Protein AF-A0A1V3P773-F1 (afdb_monomer_lite)

pLDDT: mean 85.64, std 11.8, range [47.06, 96.44]

Radius of gyration: 21.05 Å; chains: 1; bounding box: 45×28×66 Å

Secondary structure (DSSP, 8-state):
--HHHHHHHHHHHHHHHHHHHHHHHHHS--------HHHHHHHHHH--SSTT-SHHHHHHHHHHHHHHHHHHHHHHS---

Foldseek 3Di:
DDPVVVVVVVVVVVVVVVVVVVVCCVVDPDDPDDDDPVVVVVLVVQADDDPLRDSVSSVVVVVVVVVVVVVVCVVVVPDD

Sequence (80 aa):
MSASDRVDWQAWRKARKLEQQRHRRGRHPRIDYYPSEDVLALIRERTHGRVGGDQSSVIDELVRMAFRNKIGRFRNGGQG

Structure (mmCIF, N/CA/C/O backbone):
data_AF-A0A1V3P773-F1
#
_entry.id   AF-A0A1V3P773-F1
#
loop_
_atom_site.group_PDB
_atom_site.id
_atom_site.type_symbol
_atom_site.label_atom_id
_atom_site.label_alt_id
_atom_site.label_comp_id
_atom_site.label_asym_id
_atom_site.label_entity_id
_atom_site.label_seq_id
_atom_site.pdbx_PDB_ins_code
_atom_site.Cartn_x
_atom_site.Cartn_y
_atom_site.Cartn_z
_atom_site.occupancy
_atom_site.B_iso_or_equiv
_atom_site.auth_seq_id
_atom_site.auth_comp_id
_atom_site.auth_asym_id
_atom_site.auth_atom_id
_atom_site.pdbx_PDB_model_num
ATOM 1 N N . MET A 1 1 ? 28.613 1.590 -26.600 1.00 63.16 1 MET A N 1
ATOM 2 C CA . MET A 1 1 ? 27.477 0.687 -26.335 1.00 63.16 1 MET A CA 1
ATOM 3 C C . MET A 1 1 ? 26.621 0.670 -27.587 1.00 63.16 1 MET A C 1
ATOM 5 O O . MET A 1 1 ? 26.132 1.723 -27.987 1.00 63.16 1 MET A O 1
ATOM 9 N N . SER A 1 2 ? 26.575 -0.469 -28.269 1.00 86.56 2 SER A N 1
ATOM 10 C CA . SER A 1 2 ? 25.896 -0.635 -29.554 1.00 86.56 2 SER A CA 1
ATOM 11 C C . SER A 1 2 ? 24.369 -0.629 -29.384 1.00 86.56 2 SER A C 1
ATOM 13 O O . SER A 1 2 ? 23.845 -0.789 -28.277 1.00 86.56 2 SER A O 1
ATOM 15 N N . ALA A 1 3 ? 23.633 -0.451 -30.484 1.00 79.12 3 ALA A N 1
ATOM 16 C CA . ALA A 1 3 ? 22.179 -0.612 -30.476 1.00 79.12 3 ALA A CA 1
ATOM 17 C C . ALA A 1 3 ? 21.758 -2.028 -30.031 1.00 79.12 3 ALA A C 1
ATOM 19 O O . ALA A 1 3 ? 20.753 -2.157 -29.334 1.00 79.12 3 ALA A O 1
ATOM 20 N N . SER A 1 4 ? 22.557 -3.057 -30.350 1.00 83.06 4 SER A N 1
ATOM 21 C CA . SER A 1 4 ? 22.337 -4.440 -29.902 1.00 83.06 4 SER A CA 1
ATOM 22 C C . SER A 1 4 ? 22.487 -4.566 -28.385 1.00 83.06 4 SER A C 1
ATOM 24 O O . SER A 1 4 ? 21.575 -5.048 -27.721 1.00 83.06 4 SER A O 1
ATOM 26 N N . ASP A 1 5 ? 23.552 -3.995 -27.810 1.00 86.06 5 ASP A N 1
ATOM 27 C CA . ASP A 1 5 ? 23.815 -4.053 -26.363 1.00 86.06 5 ASP A CA 1
ATOM 28 C C . ASP A 1 5 ? 22.659 -3.437 -25.556 1.00 86.06 5 ASP A C 1
ATOM 30 O O . ASP A 1 5 ? 22.326 -3.874 -24.452 1.00 86.06 5 ASP A O 1
ATOM 34 N N . ARG A 1 6 ? 22.027 -2.390 -26.103 1.00 87.06 6 ARG A N 1
ATOM 35 C CA . ARG A 1 6 ? 20.872 -1.732 -25.482 1.00 87.06 6 ARG A CA 1
ATOM 36 C C . ARG A 1 6 ? 19.622 -2.607 -25.525 1.00 87.06 6 ARG A C 1
ATOM 38 O O . ARG A 1 6 ? 18.861 -2.597 -24.555 1.00 87.06 6 ARG A O 1
ATOM 45 N N . VAL A 1 7 ? 19.404 -3.336 -26.616 1.00 90.88 7 VAL A N 1
ATOM 46 C CA . VAL A 1 7 ? 18.288 -4.282 -26.755 1.00 90.88 7 VAL A CA 1
ATOM 47 C C . VAL A 1 7 ? 18.469 -5.451 -25.789 1.00 90.88 7 VAL A C 1
ATOM 49 O O . VAL A 1 7 ? 17.547 -5.752 -25.026 1.00 90.88 7 VAL A O 1
ATOM 52 N N . ASP A 1 8 ? 19.671 -6.018 -25.725 1.00 92.25 8 ASP A N 1
ATOM 53 C CA . ASP A 1 8 ? 19.998 -7.136 -24.835 1.00 92.25 8 ASP A CA 1
ATOM 54 C C . ASP A 1 8 ? 19.855 -6.743 -23.361 1.00 92.25 8 ASP A C 1
ATOM 56 O O . ASP A 1 8 ? 19.215 -7.441 -22.567 1.00 92.25 8 ASP A O 1
ATOM 60 N N . TRP A 1 9 ? 20.340 -5.554 -22.992 1.00 91.69 9 TRP A N 1
ATOM 61 C CA . TRP A 1 9 ? 20.159 -5.018 -21.644 1.00 91.69 9 TRP A CA 1
ATOM 62 C C . TRP A 1 9 ? 18.681 -4.804 -21.284 1.00 91.69 9 TRP A C 1
ATOM 64 O O . TRP A 1 9 ? 18.255 -5.102 -20.162 1.00 91.69 9 TRP A O 1
ATOM 74 N N . GLN A 1 10 ? 17.864 -4.310 -22.220 1.00 92.75 10 GLN A N 1
ATOM 75 C CA . GLN A 1 10 ? 16.425 -4.153 -21.994 1.00 92.75 10 GLN A CA 1
ATOM 76 C C . GLN A 1 10 ? 15.718 -5.502 -21.829 1.00 92.75 10 GLN A C 1
ATOM 78 O O . GLN A 1 10 ? 14.842 -5.620 -20.963 1.00 92.75 10 GLN A O 1
ATOM 83 N N . ALA A 1 11 ? 16.088 -6.506 -22.627 1.00 94.50 11 ALA A N 1
ATOM 84 C CA . ALA A 1 11 ? 15.544 -7.856 -22.540 1.00 94.50 11 ALA A CA 1
ATOM 85 C C . ALA A 1 11 ? 15.867 -8.492 -21.180 1.00 94.50 11 ALA A C 1
ATOM 87 O O . ALA A 1 11 ? 14.950 -8.915 -20.467 1.00 94.50 11 ALA A O 1
ATOM 88 N N . TRP A 1 12 ? 17.135 -8.440 -20.757 1.00 94.31 12 TRP A N 1
ATOM 89 C CA . TRP A 1 12 ? 17.568 -8.907 -19.439 1.00 94.31 12 TRP A CA 1
ATOM 90 C C .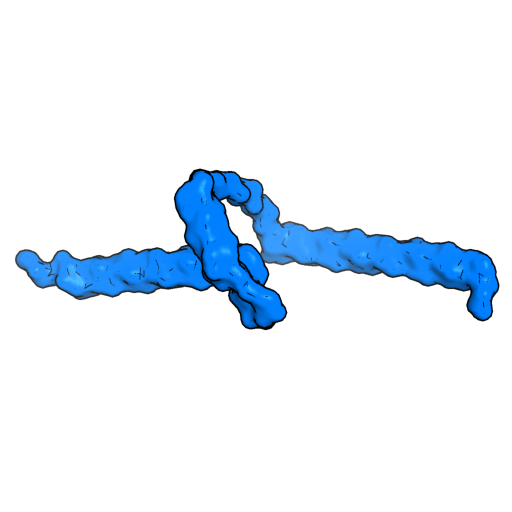 TRP A 1 12 ? 16.818 -8.198 -18.305 1.00 94.31 12 TRP A C 1
ATOM 92 O O . TRP A 1 12 ? 16.270 -8.839 -17.403 1.00 94.31 12 TRP A O 1
ATOM 102 N N . ARG A 1 13 ? 16.705 -6.865 -18.373 1.00 95.44 13 ARG A N 1
ATOM 103 C CA . ARG A 1 13 ? 16.006 -6.073 -17.353 1.00 95.44 13 ARG A CA 1
ATOM 104 C C . ARG A 1 13 ? 14.532 -6.468 -17.228 1.00 95.44 13 ARG A C 1
ATOM 106 O O . ARG A 1 13 ? 14.016 -6.546 -16.109 1.00 95.44 13 ARG A O 1
ATOM 113 N N . LYS A 1 14 ? 13.843 -6.700 -18.351 1.00 94.56 14 LYS A N 1
ATOM 114 C CA . LYS A 1 14 ? 12.442 -7.155 -18.366 1.00 94.56 14 LYS A CA 1
ATOM 115 C C . LYS A 1 14 ? 12.308 -8.559 -17.770 1.00 94.56 14 LYS A C 1
ATOM 117 O O . LYS A 1 14 ? 11.464 -8.745 -16.894 1.00 94.56 14 LYS A O 1
ATOM 122 N N . ALA A 1 15 ? 13.154 -9.504 -18.184 1.00 94.12 15 ALA A N 1
ATOM 123 C CA . ALA A 1 15 ? 13.145 -10.878 -17.679 1.00 94.12 15 ALA A CA 1
ATOM 124 C C . ALA A 1 15 ? 13.357 -10.924 -16.158 1.00 94.12 15 ALA A C 1
ATOM 126 O O . ALA A 1 15 ? 12.551 -11.500 -15.427 1.00 94.12 15 ALA A O 1
ATOM 127 N N . ARG A 1 16 ? 14.359 -10.191 -15.665 1.00 95.00 16 ARG A N 1
ATOM 128 C CA . ARG A 1 16 ? 14.670 -10.086 -14.235 1.00 95.00 16 ARG A CA 1
ATOM 129 C C . ARG A 1 16 ? 13.520 -9.481 -13.424 1.00 95.00 16 ARG A C 1
ATOM 131 O O . ARG A 1 16 ? 13.225 -9.935 -12.321 1.00 95.00 16 ARG A O 1
ATOM 138 N N . LYS A 1 17 ? 12.822 -8.473 -13.963 1.00 92.19 17 LYS A N 1
ATOM 139 C CA . LYS A 1 17 ? 11.627 -7.895 -13.319 1.00 92.19 17 LYS A CA 1
ATOM 140 C C . LYS A 1 17 ? 10.485 -8.912 -13.223 1.00 92.19 17 LYS A C 1
ATOM 142 O O . LYS A 1 17 ? 9.807 -8.958 -12.199 1.00 92.19 17 LYS A O 1
ATOM 147 N N . LEU A 1 18 ? 10.259 -9.710 -14.267 1.00 92.19 18 LEU A N 1
ATOM 148 C CA . LEU A 1 18 ? 9.221 -10.746 -14.274 1.00 92.19 18 LEU A CA 1
ATOM 149 C C . LEU A 1 18 ? 9.517 -11.852 -13.259 1.00 92.19 18 LEU A C 1
ATOM 151 O O . LEU A 1 18 ? 8.621 -12.254 -12.522 1.00 92.19 18 LEU A O 1
ATOM 155 N N . GLU A 1 19 ? 10.766 -12.300 -13.177 1.00 92.69 19 GLU A N 1
ATOM 156 C CA . GLU A 1 19 ? 11.205 -13.283 -12.185 1.00 92.69 19 GLU A CA 1
ATOM 157 C C . GLU A 1 19 ? 10.999 -12.774 -10.752 1.00 92.69 19 GLU A C 1
ATOM 159 O O . GLU A 1 19 ? 10.373 -13.449 -9.935 1.00 92.69 19 GLU A O 1
ATOM 164 N N . GLN A 1 20 ? 11.403 -11.532 -10.467 1.00 87.38 20 GLN A N 1
ATOM 165 C CA . GLN A 1 20 ? 11.148 -10.899 -9.170 1.00 87.38 20 GLN A CA 1
ATOM 166 C C . GLN A 1 20 ? 9.652 -10.819 -8.850 1.00 87.38 20 GLN A C 1
ATOM 168 O O . GLN A 1 20 ? 9.247 -11.051 -7.711 1.00 87.38 20 GLN A O 1
ATOM 173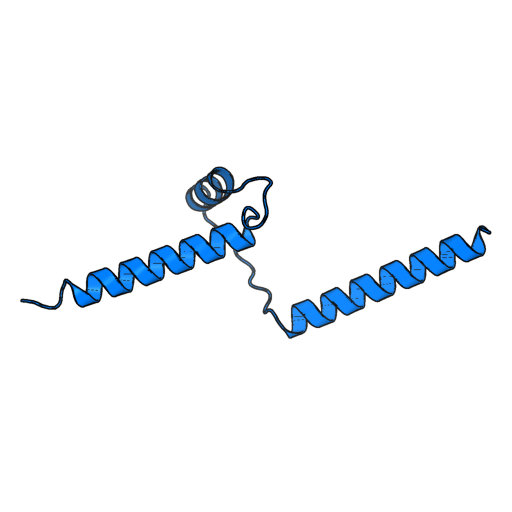 N N . GLN A 1 21 ? 8.811 -10.517 -9.842 1.00 84.38 21 GLN A N 1
ATOM 174 C CA . GLN A 1 21 ? 7.362 -10.524 -9.656 1.00 84.38 21 GLN A CA 1
ATOM 175 C C . GLN A 1 21 ? 6.820 -11.926 -9.369 1.00 84.38 21 GLN A C 1
ATOM 177 O O . GLN A 1 21 ? 5.965 -12.048 -8.493 1.00 84.38 21 GLN A O 1
ATOM 182 N N . ARG A 1 22 ? 7.304 -12.970 -10.058 1.00 87.06 22 ARG A N 1
ATOM 183 C CA . ARG A 1 22 ? 6.921 -14.367 -9.785 1.00 87.06 22 ARG A CA 1
ATOM 184 C C . ARG A 1 22 ? 7.285 -14.758 -8.360 1.00 87.06 22 ARG A C 1
ATOM 186 O O . ARG A 1 22 ? 6.411 -15.202 -7.625 1.00 87.06 22 ARG A O 1
ATOM 193 N N . HIS A 1 23 ? 8.525 -14.499 -7.948 1.00 87.62 23 HIS A N 1
ATOM 194 C CA . HIS A 1 23 ? 8.987 -14.770 -6.586 1.00 87.62 23 HIS A CA 1
ATOM 195 C C . HIS A 1 23 ? 8.140 -14.040 -5.540 1.00 87.62 23 HIS A C 1
ATOM 197 O O . HIS A 1 23 ? 7.660 -14.639 -4.579 1.00 87.62 23 HIS A O 1
ATOM 203 N N . ARG A 1 24 ? 7.874 -12.745 -5.760 1.00 81.94 24 ARG A N 1
ATOM 204 C CA . ARG A 1 24 ? 7.056 -11.943 -4.844 1.00 81.94 24 ARG A CA 1
ATOM 205 C C . ARG A 1 24 ? 5.620 -12.462 -4.751 1.00 81.94 24 ARG A C 1
ATOM 207 O O . ARG A 1 24 ? 5.084 -12.493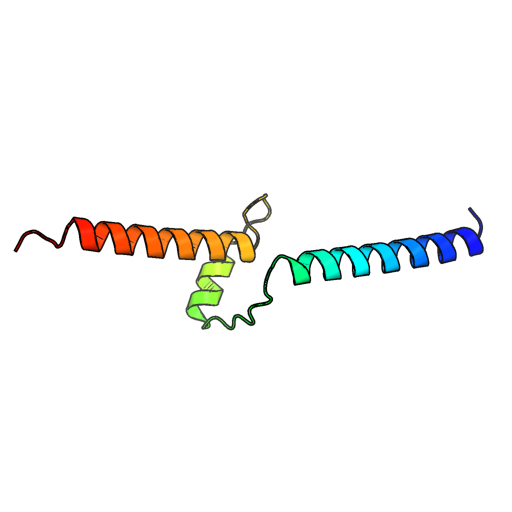 -3.653 1.00 81.94 24 ARG A O 1
ATOM 214 N N . ARG A 1 25 ? 5.015 -12.882 -5.869 1.00 81.69 25 ARG A N 1
ATOM 215 C CA . ARG A 1 25 ? 3.657 -13.463 -5.906 1.00 81.69 25 ARG A CA 1
ATOM 216 C C . ARG A 1 25 ? 3.592 -14.865 -5.295 1.00 81.69 25 ARG A C 1
ATOM 218 O O . ARG A 1 25 ? 2.567 -15.207 -4.726 1.00 81.69 25 ARG A O 1
ATOM 225 N N . GLY A 1 26 ? 4.665 -15.651 -5.391 1.00 85.31 26 GLY A N 1
ATOM 226 C CA . GLY A 1 26 ? 4.763 -16.948 -4.719 1.00 85.31 26 GLY A CA 1
ATOM 227 C C . GLY A 1 26 ? 4.876 -16.819 -3.197 1.00 85.31 26 GLY A C 1
ATOM 228 O O . GLY A 1 26 ? 4.379 -17.672 -2.474 1.00 85.31 26 GLY A O 1
ATOM 229 N N . ARG A 1 27 ? 5.500 -15.739 -2.704 1.00 85.19 27 ARG A N 1
ATOM 230 C CA . ARG A 1 27 ? 5.697 -15.499 -1.264 1.00 85.19 27 ARG A CA 1
ATOM 231 C C . ARG A 1 27 ? 4.586 -14.674 -0.605 1.00 85.19 27 ARG A C 1
ATOM 233 O O . ARG A 1 27 ? 4.305 -14.875 0.571 1.00 85.19 27 ARG A O 1
ATOM 240 N N . HIS A 1 28 ? 3.979 -13.738 -1.330 1.00 77.00 28 HIS A N 1
ATOM 241 C CA . HIS A 1 28 ? 2.953 -12.836 -0.810 1.00 77.00 28 HIS A CA 1
ATOM 242 C C . HIS A 1 28 ? 1.660 -13.004 -1.617 1.00 77.00 28 HIS A C 1
ATOM 244 O O . HIS A 1 28 ? 1.633 -12.597 -2.786 1.00 77.00 28 HIS A O 1
ATOM 250 N N . PRO A 1 29 ? 0.596 -13.580 -1.019 1.00 76.50 29 PRO A N 1
ATOM 251 C CA . PRO A 1 29 ? -0.709 -13.681 -1.658 1.00 76.50 29 PRO A CA 1
ATOM 252 C C . PRO A 1 29 ? -1.177 -12.316 -2.157 1.00 76.50 29 PRO A C 1
ATOM 254 O O . PRO A 1 29 ? -1.064 -11.306 -1.457 1.00 76.50 29 PRO A O 1
ATOM 257 N N . ARG A 1 30 ? -1.700 -12.276 -3.383 1.00 75.50 30 ARG A N 1
ATOM 258 C CA . ARG A 1 30 ? -2.347 -11.073 -3.897 1.00 75.50 30 ARG A CA 1
ATOM 259 C C . ARG A 1 30 ? -3.746 -11.011 -3.298 1.00 75.50 30 ARG A C 1
ATOM 261 O O . ARG A 1 30 ? -4.554 -11.895 -3.549 1.00 75.50 30 ARG A O 1
ATOM 268 N N . ILE A 1 31 ? -4.000 -9.971 -2.517 1.00 76.00 31 ILE A N 1
ATOM 269 C CA . ILE A 1 31 ? -5.321 -9.671 -1.977 1.00 76.00 31 ILE A CA 1
ATOM 270 C C . ILE A 1 31 ? -5.839 -8.482 -2.773 1.00 76.00 31 ILE A C 1
ATOM 272 O O . ILE A 1 31 ? -5.206 -7.424 -2.781 1.00 76.00 31 ILE A O 1
ATOM 276 N N . ASP A 1 32 ? -6.956 -8.665 -3.469 1.00 80.25 32 ASP A N 1
ATOM 277 C CA . ASP A 1 32 ? -7.656 -7.542 -4.074 1.00 80.25 32 ASP A CA 1
ATOM 278 C C . ASP A 1 32 ? -8.436 -6.838 -2.955 1.00 80.25 32 ASP A C 1
ATOM 280 O O . ASP A 1 32 ? -9.391 -7.371 -2.391 1.00 80.25 32 ASP A O 1
ATOM 284 N N . TYR A 1 33 ? -7.935 -5.669 -2.561 1.00 83.88 33 TYR A N 1
ATOM 285 C CA . TYR A 1 33 ? -8.471 -4.869 -1.468 1.00 83.88 33 TYR A CA 1
ATOM 286 C C . TYR A 1 33 ? -9.111 -3.604 -2.033 1.00 83.88 33 TYR A C 1
ATOM 288 O O . TYR A 1 33 ? -8.429 -2.765 -2.624 1.00 83.88 33 TYR A O 1
ATOM 296 N N . TYR A 1 34 ? -10.421 -3.481 -1.837 1.00 87.88 34 TYR A N 1
ATOM 297 C CA . TYR A 1 34 ? -11.224 -2.349 -2.286 1.00 87.88 34 TYR A CA 1
ATOM 298 C C . TYR A 1 34 ? -11.749 -1.602 -1.053 1.00 87.88 34 TYR A C 1
ATOM 300 O O . TYR A 1 34 ? -12.784 -1.990 -0.508 1.00 87.88 34 TYR A O 1
ATOM 308 N N . PRO A 1 35 ? -11.014 -0.595 -0.541 1.00 90.38 35 PRO A N 1
ATOM 309 C CA . PRO A 1 35 ? -11.459 0.167 0.621 1.00 90.38 35 PRO A CA 1
ATOM 310 C C . PRO A 1 35 ? -12.697 1.007 0.281 1.00 90.38 35 PRO A C 1
ATOM 312 O O . PRO A 1 35 ? -12.859 1.445 -0.859 1.00 90.38 35 PRO A O 1
ATOM 315 N N . SER A 1 36 ? -13.539 1.279 1.282 1.00 95.69 36 SER A N 1
ATOM 316 C CA . SER A 1 36 ? -14.542 2.345 1.174 1.00 95.69 36 SER A CA 1
ATOM 317 C C . SER A 1 36 ? -13.862 3.709 1.015 1.00 95.69 36 SER A C 1
ATOM 319 O O . SER A 1 36 ? -12.670 3.858 1.305 1.00 95.69 36 SER A O 1
ATOM 321 N N . GLU A 1 37 ? -14.616 4.718 0.579 1.00 96.31 37 GLU A N 1
ATOM 322 C CA . GLU A 1 37 ? -14.084 6.070 0.364 1.00 96.31 37 GLU A CA 1
ATOM 323 C C . GLU A 1 37 ? -13.448 6.656 1.633 1.00 96.31 37 GLU A C 1
ATOM 325 O O . GLU A 1 37 ? -12.327 7.163 1.574 1.00 96.31 37 GLU A O 1
ATOM 330 N N . ASP A 1 38 ? -14.089 6.480 2.791 1.00 96.25 38 ASP A N 1
ATOM 331 C CA . ASP A 1 38 ? -13.574 6.962 4.080 1.00 96.25 38 ASP A CA 1
ATOM 332 C C . ASP A 1 38 ? -12.247 6.296 4.465 1.00 96.25 38 ASP A C 1
ATOM 334 O O . ASP A 1 38 ? -11.298 6.949 4.907 1.00 96.25 38 ASP A O 1
ATOM 338 N N . VAL A 1 39 ? -12.142 4.980 4.260 1.00 94.75 39 VAL A N 1
ATOM 339 C CA . VAL A 1 39 ? -10.911 4.233 4.551 1.00 94.75 39 VAL A CA 1
ATOM 340 C C . VAL A 1 39 ? -9.802 4.644 3.586 1.00 94.75 39 VAL A C 1
ATOM 342 O O . VAL A 1 39 ? -8.644 4.775 3.986 1.00 94.75 39 VAL A O 1
ATOM 345 N N . LEU A 1 40 ? -10.141 4.892 2.321 1.00 95.31 40 LEU A N 1
ATOM 346 C CA . LEU A 1 40 ? -9.191 5.382 1.333 1.00 95.31 40 LEU A CA 1
ATOM 347 C C . LEU A 1 40 ? -8.673 6.781 1.688 1.00 95.31 40 LEU A C 1
ATOM 349 O O . LEU A 1 40 ? -7.476 7.034 1.535 1.00 95.31 40 LEU A O 1
ATOM 353 N N . ALA A 1 41 ? -9.542 7.671 2.171 1.00 96.00 41 ALA A N 1
ATOM 354 C CA . ALA A 1 41 ? -9.152 8.995 2.646 1.00 96.00 41 ALA A CA 1
ATOM 355 C C . ALA A 1 41 ? -8.160 8.891 3.816 1.00 96.00 41 ALA A C 1
ATOM 357 O O . ALA A 1 41 ? -7.080 9.478 3.745 1.00 96.00 41 ALA A O 1
ATOM 358 N N . LEU A 1 42 ? -8.459 8.049 4.811 1.00 95.50 42 LEU A N 1
ATOM 359 C CA . LEU A 1 42 ? -7.574 7.792 5.951 1.00 95.50 42 LEU A CA 1
ATOM 360 C C . LEU A 1 42 ? -6.198 7.251 5.523 1.00 95.50 42 LEU A C 1
ATOM 362 O O . LEU A 1 42 ? -5.162 7.694 6.022 1.00 95.50 42 LEU A O 1
ATOM 366 N N . ILE A 1 43 ? -6.167 6.289 4.594 1.00 94.88 43 ILE A N 1
ATOM 367 C CA . ILE A 1 43 ? -4.908 5.732 4.076 1.00 94.88 43 ILE A CA 1
ATOM 368 C C . ILE A 1 43 ? -4.091 6.826 3.379 1.00 94.88 43 ILE A C 1
ATOM 370 O O . ILE A 1 43 ? -2.880 6.918 3.590 1.00 94.88 43 ILE A O 1
ATOM 374 N N . ARG A 1 44 ? -4.734 7.660 2.551 1.00 95.81 44 ARG A N 1
ATOM 375 C CA . ARG A 1 44 ? -4.066 8.749 1.819 1.00 95.81 44 ARG A CA 1
ATOM 376 C C . ARG A 1 44 ? -3.491 9.803 2.755 1.00 95.81 44 ARG A C 1
ATOM 378 O O . ARG A 1 44 ? -2.358 10.211 2.539 1.00 95.81 44 ARG A O 1
ATOM 385 N N . GLU A 1 45 ? -4.231 10.191 3.789 1.00 96.25 45 GLU A N 1
ATOM 386 C CA . GLU A 1 45 ? -3.783 11.161 4.794 1.00 96.25 45 GLU A CA 1
ATOM 387 C C . GLU A 1 45 ? -2.505 10.702 5.510 1.00 96.25 45 GLU A C 1
ATOM 389 O O . GLU A 1 45 ? -1.592 11.492 5.736 1.00 96.25 45 GLU A O 1
ATOM 394 N N . ARG A 1 46 ? -2.410 9.406 5.829 1.00 95.06 46 ARG A N 1
ATOM 395 C CA . ARG A 1 46 ? -1.249 8.825 6.520 1.00 95.06 46 ARG A CA 1
ATOM 396 C C . ARG A 1 46 ? -0.086 8.451 5.603 1.00 95.06 46 ARG A C 1
ATOM 398 O O . ARG A 1 46 ? 1.014 8.193 6.086 1.00 95.06 46 ARG A O 1
ATOM 405 N N . THR A 1 47 ? -0.315 8.402 4.294 1.00 96.44 47 THR A N 1
ATOM 406 C CA . THR A 1 47 ? 0.724 8.092 3.308 1.00 96.44 47 THR A CA 1
ATOM 407 C C . THR A 1 47 ? 1.714 9.252 3.223 1.00 96.44 47 THR A C 1
ATOM 409 O O . THR A 1 47 ? 1.325 10.408 3.078 1.00 96.44 47 THR A O 1
ATOM 412 N N . HIS A 1 48 ? 3.014 8.959 3.252 1.00 93.62 48 HIS A N 1
ATOM 413 C CA . HIS A 1 48 ? 4.058 9.980 3.156 1.00 93.62 48 HIS A CA 1
ATOM 414 C C . HIS A 1 48 ? 5.287 9.493 2.377 1.00 93.62 48 HIS A C 1
ATOM 416 O O . HIS A 1 48 ? 5.555 8.302 2.260 1.00 93.62 48 HIS A O 1
ATOM 422 N N . GLY A 1 49 ? 6.101 10.426 1.873 1.00 93.31 49 GLY A N 1
ATOM 423 C CA . GLY A 1 49 ? 7.236 10.138 0.978 1.00 93.31 49 GLY A CA 1
ATOM 424 C C . GLY A 1 49 ? 8.490 9.532 1.629 1.00 93.31 49 GLY A C 1
ATOM 425 O O . GLY A 1 49 ? 9.584 9.705 1.101 1.00 93.31 49 GLY A O 1
ATOM 426 N N . ARG A 1 50 ? 8.372 8.867 2.784 1.00 89.50 50 ARG A N 1
ATOM 427 C CA . ARG A 1 50 ? 9.505 8.247 3.505 1.00 89.50 50 ARG A CA 1
ATOM 428 C C . ARG A 1 50 ? 9.283 6.741 3.626 1.00 89.50 50 ARG A C 1
ATOM 430 O O . ARG A 1 50 ? 8.162 6.274 3.460 1.00 89.50 50 ARG A O 1
ATOM 437 N N . VAL A 1 51 ? 10.346 5.989 3.917 1.00 84.50 51 VAL A N 1
ATOM 438 C CA . VAL A 1 51 ? 10.277 4.531 4.126 1.00 84.50 51 VAL A CA 1
ATOM 439 C C . VAL A 1 51 ? 9.204 4.199 5.168 1.00 84.50 51 VAL A C 1
ATOM 441 O O . VAL A 1 51 ? 9.164 4.828 6.222 1.00 84.50 51 VAL A O 1
ATOM 444 N N . GLY A 1 52 ? 8.333 3.236 4.849 1.00 88.56 52 GLY A N 1
ATOM 445 C CA . GLY A 1 52 ? 7.177 2.865 5.674 1.00 88.56 52 GLY A CA 1
ATOM 446 C C . GLY A 1 52 ? 5.929 3.728 5.459 1.00 88.56 52 GLY A C 1
ATOM 447 O O . GLY A 1 52 ? 4.894 3.437 6.044 1.00 88.56 52 GLY A O 1
ATOM 448 N N . GLY A 1 53 ? 6.002 4.757 4.613 1.00 90.50 53 GLY A N 1
ATOM 449 C CA . GLY A 1 53 ? 4.879 5.639 4.306 1.00 90.50 53 GLY A CA 1
ATOM 450 C C . GLY A 1 53 ? 4.090 5.261 3.056 1.00 90.50 53 GLY A C 1
ATOM 451 O O . GLY A 1 53 ? 3.188 6.008 2.693 1.00 90.50 53 GLY A O 1
ATOM 452 N N . ASP A 1 54 ? 4.416 4.162 2.362 1.00 93.69 54 ASP A N 1
ATOM 453 C CA . ASP A 1 54 ? 3.592 3.690 1.247 1.00 93.69 54 ASP A CA 1
ATOM 454 C C . ASP A 1 54 ? 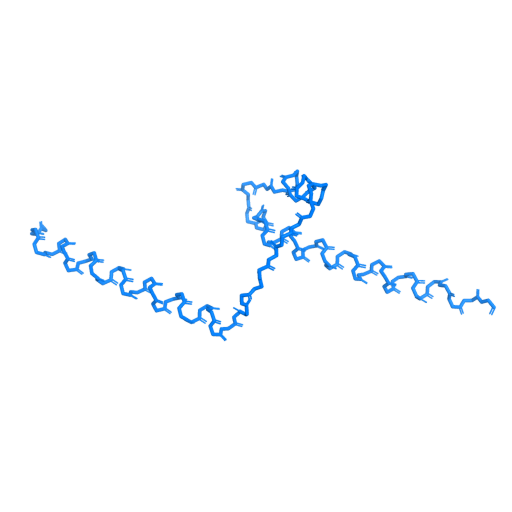2.285 3.062 1.747 1.00 93.69 54 ASP A C 1
ATOM 456 O O . ASP A 1 54 ? 2.182 2.603 2.885 1.00 93.69 54 ASP A O 1
ATOM 460 N N . GLN A 1 55 ? 1.278 3.015 0.873 1.00 91.81 55 GLN A N 1
ATOM 461 C CA . GLN A 1 55 ? -0.062 2.548 1.230 1.00 91.81 55 GLN A CA 1
ATOM 462 C C . GLN A 1 55 ? -0.068 1.148 1.854 1.00 91.81 55 GLN A C 1
ATOM 464 O O . GLN A 1 55 ? -0.873 0.891 2.743 1.00 91.81 55 GLN A O 1
ATOM 469 N N . SER A 1 56 ? 0.824 0.246 1.428 1.00 89.00 56 SER A N 1
ATOM 470 C CA . SER A 1 56 ? 0.861 -1.119 1.967 1.00 89.00 56 SER A CA 1
ATOM 471 C C . SER A 1 56 ? 1.346 -1.117 3.413 1.00 89.00 56 SER A C 1
ATOM 473 O O . SER A 1 56 ? 0.768 -1.802 4.254 1.00 89.00 56 SER A O 1
ATOM 475 N N . SER A 1 57 ? 2.382 -0.329 3.711 1.00 92.06 57 SER A N 1
ATOM 476 C CA . SER A 1 57 ? 2.885 -0.152 5.075 1.00 92.06 57 SER A CA 1
ATOM 477 C C . SER A 1 57 ? 1.866 0.533 5.984 1.00 92.06 57 SER A C 1
ATOM 479 O O . SER A 1 57 ? 1.642 0.056 7.094 1.00 92.06 57 SER A O 1
ATOM 481 N N . VAL A 1 58 ? 1.188 1.577 5.498 1.00 94.06 58 VAL A N 1
ATOM 482 C CA . VAL A 1 58 ? 0.115 2.256 6.245 1.00 94.06 58 VAL A CA 1
ATOM 483 C C . VAL A 1 58 ? -1.038 1.295 6.556 1.00 94.06 58 VAL A C 1
ATOM 485 O O . VAL A 1 58 ? -1.524 1.259 7.685 1.00 94.06 58 VAL A O 1
ATOM 488 N N . ILE A 1 59 ? -1.464 0.478 5.586 1.00 92.75 59 ILE A N 1
ATOM 489 C CA . ILE A 1 59 ? -2.505 -0.539 5.802 1.00 92.75 59 ILE A CA 1
ATOM 490 C C . ILE A 1 59 ? -2.056 -1.568 6.851 1.00 92.75 59 ILE A C 1
ATOM 492 O O . ILE A 1 59 ? -2.825 -1.866 7.765 1.00 92.75 59 ILE A O 1
ATOM 496 N N . ASP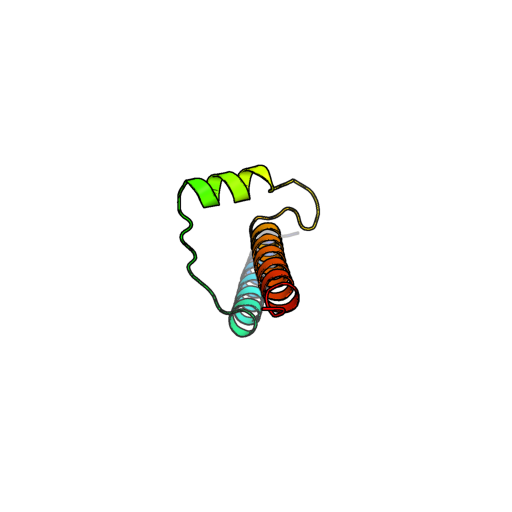 A 1 60 ? -0.825 -2.088 6.761 1.00 91.75 60 ASP A N 1
ATOM 497 C CA . ASP A 1 60 ? -0.295 -3.048 7.745 1.00 91.75 60 ASP A CA 1
ATOM 498 C C . ASP A 1 60 ? -0.264 -2.445 9.159 1.00 91.75 60 ASP A C 1
ATOM 500 O O . ASP A 1 60 ? -0.681 -3.087 10.128 1.00 91.75 60 ASP A O 1
ATOM 504 N N . GLU A 1 61 ? 0.152 -1.183 9.289 1.00 93.44 61 GLU A N 1
ATOM 505 C CA . GLU A 1 61 ? 0.132 -0.462 10.561 1.00 93.44 61 GLU A CA 1
ATOM 506 C C . GLU A 1 61 ? -1.291 -0.347 11.125 1.00 93.44 61 GLU A C 1
ATOM 508 O O . GLU A 1 61 ? -1.521 -0.709 12.284 1.00 93.44 61 GLU A O 1
ATOM 513 N N . LEU A 1 62 ? -2.254 0.104 10.314 1.00 92.75 62 LEU A N 1
ATOM 514 C CA . LEU A 1 62 ? -3.653 0.259 10.725 1.00 92.75 62 LEU A CA 1
ATOM 515 C C . LEU A 1 62 ? -4.257 -1.075 11.186 1.00 92.75 62 LEU A C 1
ATOM 517 O O . LEU A 1 62 ? -4.910 -1.128 12.232 1.00 92.75 62 LEU A O 1
ATOM 521 N N . VAL A 1 63 ? -3.984 -2.169 10.470 1.00 91.94 63 VAL A N 1
ATOM 522 C CA . VAL A 1 63 ? -4.426 -3.518 10.856 1.00 91.94 63 VAL A CA 1
ATOM 523 C C . VAL A 1 63 ? -3.806 -3.935 12.193 1.00 91.94 63 VAL A C 1
ATOM 525 O O . VAL A 1 63 ? -4.519 -4.401 13.087 1.00 91.94 63 VAL A O 1
ATOM 528 N N . ARG A 1 64 ? -2.498 -3.717 12.390 1.00 92.81 64 ARG A N 1
ATOM 529 C CA . ARG A 1 64 ? -1.823 -4.005 13.670 1.00 92.81 64 ARG A CA 1
ATOM 530 C C . ARG A 1 64 ? -2.373 -3.164 14.817 1.00 92.81 64 ARG A C 1
ATOM 532 O O . ARG A 1 64 ? -2.522 -3.676 15.926 1.00 92.81 64 ARG A O 1
ATOM 539 N N . MET A 1 65 ? -2.663 -1.883 14.588 1.00 91.50 65 MET A N 1
ATOM 540 C CA . MET A 1 65 ? -3.292 -1.008 15.582 1.00 91.50 65 MET A CA 1
ATOM 541 C C . MET A 1 65 ? -4.677 -1.529 15.969 1.00 91.50 65 MET A C 1
ATOM 543 O O . MET A 1 65 ? -4.940 -1.717 17.157 1.00 91.50 65 MET A O 1
ATOM 547 N N . ALA A 1 66 ? -5.526 -1.842 14.987 1.00 89.94 66 ALA A N 1
ATOM 548 C CA . ALA A 1 66 ? -6.855 -2.395 15.228 1.00 89.94 66 ALA A CA 1
ATOM 549 C C . ALA A 1 66 ? -6.791 -3.710 16.022 1.00 89.94 66 ALA A C 1
ATOM 551 O O . ALA A 1 66 ? -7.539 -3.897 16.986 1.00 89.94 66 ALA A O 1
ATOM 552 N N . PHE A 1 67 ? -5.853 -4.597 15.678 1.00 89.88 67 PHE A N 1
ATOM 553 C CA . PHE A 1 67 ? -5.660 -5.865 16.378 1.00 89.88 67 PHE A CA 1
ATOM 554 C C . PHE A 1 67 ? -5.173 -5.678 17.823 1.00 89.88 67 PHE A C 1
ATOM 556 O O . PHE A 1 67 ? -5.723 -6.289 18.742 1.00 89.88 67 PHE A O 1
ATOM 563 N N . ARG A 1 68 ? -4.197 -4.787 18.058 1.00 88.69 68 ARG A N 1
ATOM 564 C CA . ARG A 1 68 ? -3.730 -4.442 19.414 1.00 88.69 68 ARG A CA 1
ATOM 565 C C .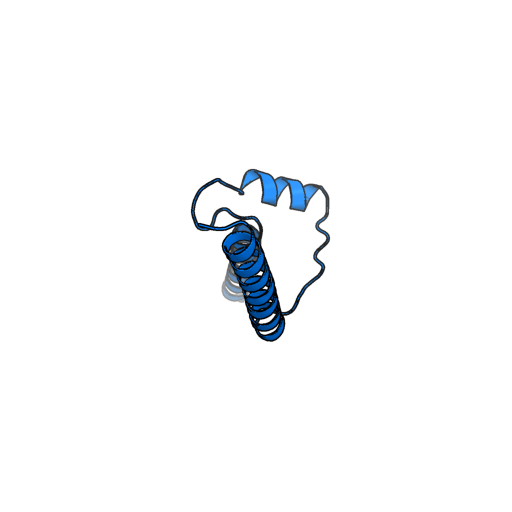 ARG A 1 68 ? -4.853 -3.867 20.273 1.00 88.69 68 ARG A C 1
ATOM 567 O O . ARG A 1 68 ? -5.023 -4.301 21.409 1.00 88.69 68 ARG A O 1
ATOM 574 N N . ASN A 1 69 ? -5.649 -2.952 19.722 1.00 84.44 69 ASN A N 1
ATOM 575 C CA . ASN A 1 69 ? -6.778 -2.343 20.428 1.00 84.44 69 ASN A CA 1
ATOM 576 C C . ASN A 1 69 ? -7.851 -3.379 20.774 1.00 84.44 69 ASN A C 1
ATOM 578 O O . ASN A 1 69 ? -8.389 -3.370 21.881 1.00 84.44 69 ASN A O 1
ATOM 582 N N . LYS A 1 70 ? -8.120 -4.317 19.857 1.00 79.56 70 LYS A N 1
ATOM 583 C CA . LYS A 1 70 ? -9.026 -5.443 20.096 1.00 79.56 70 LYS A CA 1
ATOM 584 C C . LYS A 1 70 ? -8.543 -6.301 21.272 1.00 79.56 70 LYS A C 1
ATOM 586 O O . LYS A 1 70 ? -9.322 -6.547 22.187 1.00 79.56 70 LYS A O 1
ATOM 591 N N . ILE A 1 71 ? -7.265 -6.689 21.302 1.00 72.69 71 ILE A N 1
ATOM 592 C CA . ILE A 1 71 ? -6.686 -7.459 22.420 1.00 72.69 71 ILE A CA 1
ATOM 593 C C . ILE A 1 71 ? -6.724 -6.669 23.735 1.00 72.69 71 ILE A C 1
ATOM 595 O O . ILE A 1 71 ? -7.101 -7.224 24.765 1.00 72.69 71 ILE A O 1
ATOM 599 N N . GLY A 1 72 ? -6.366 -5.383 23.716 1.00 70.00 72 GLY A N 1
ATOM 600 C CA . GLY A 1 72 ? -6.421 -4.524 24.903 1.00 70.00 72 GLY A CA 1
ATOM 601 C C . GLY A 1 72 ? -7.833 -4.427 25.486 1.00 70.00 72 GLY A C 1
ATOM 602 O O . GLY A 1 72 ? -8.011 -4.526 26.697 1.00 70.00 72 GLY A O 1
ATOM 603 N N . ARG A 1 73 ? -8.852 -4.331 24.625 1.00 65.62 73 ARG A N 1
ATOM 604 C CA . ARG A 1 73 ? -10.261 -4.329 25.038 1.00 65.62 73 ARG A CA 1
ATOM 605 C C . ARG A 1 73 ? -10.691 -5.657 25.667 1.00 65.62 73 ARG A C 1
ATOM 607 O O . ARG A 1 73 ? -11.377 -5.631 26.681 1.00 65.62 73 ARG A O 1
ATOM 614 N N . PHE A 1 74 ? -10.260 -6.798 25.122 1.00 61.09 74 PHE A N 1
ATOM 615 C CA . PHE A 1 74 ? -10.542 -8.108 25.726 1.00 61.09 74 PHE A CA 1
ATOM 616 C C . PHE A 1 74 ? -9.852 -8.305 27.081 1.00 61.09 74 PHE A C 1
ATOM 618 O O . PHE A 1 74 ? -10.453 -8.883 27.978 1.00 61.09 74 PHE A O 1
ATOM 625 N N . ARG A 1 75 ? -8.620 -7.806 27.263 1.00 60.72 75 ARG A N 1
ATOM 626 C CA . ARG A 1 75 ? -7.904 -7.912 28.551 1.00 60.72 75 ARG A CA 1
ATOM 627 C C . ARG A 1 75 ? -8.514 -7.031 29.645 1.00 60.72 75 ARG A C 1
ATOM 629 O O . ARG A 1 75 ? -8.530 -7.446 30.795 1.00 60.72 75 ARG A O 1
ATOM 636 N N . ASN A 1 76 ? -9.028 -5.852 29.292 1.00 59.97 76 ASN A N 1
ATOM 637 C CA . ASN A 1 76 ? -9.605 -4.902 30.253 1.00 59.97 76 ASN A CA 1
ATOM 638 C C . ASN A 1 76 ? -11.117 -5.087 30.488 1.00 59.97 76 ASN A C 1
ATOM 640 O O . ASN A 1 76 ? -11.649 -4.532 31.440 1.00 59.97 76 ASN A O 1
ATOM 644 N N . GLY A 1 77 ? -11.817 -5.845 29.637 1.00 56.62 77 GLY A N 1
ATOM 645 C CA . GLY A 1 77 ? -13.257 -6.118 29.755 1.00 56.62 77 GLY A CA 1
ATOM 646 C C . GLY A 1 77 ? -13.618 -7.423 30.475 1.00 56.62 77 GLY A C 1
ATOM 647 O O . GLY A 1 77 ? -14.769 -7.835 30.408 1.00 56.62 77 GLY A O 1
ATOM 648 N N . GLY A 1 78 ? -12.646 -8.096 31.103 1.00 53.88 78 GLY A N 1
ATOM 649 C CA . GLY A 1 78 ? -12.816 -9.383 31.795 1.00 53.88 78 GLY A CA 1
ATOM 650 C C . GLY A 1 78 ? -12.995 -9.292 33.316 1.00 53.88 78 GLY A C 1
ATOM 651 O O . GLY A 1 78 ? -12.800 -10.294 33.995 1.00 53.88 78 GLY A O 1
ATOM 652 N N . GLN A 1 79 ? -13.311 -8.114 33.858 1.00 49.69 79 GLN A N 1
ATOM 653 C CA . GLN A 1 79 ? -13.756 -7.960 35.245 1.00 49.69 79 GLN A CA 1
ATOM 654 C C . GLN A 1 79 ? -15.215 -7.507 35.226 1.00 49.69 79 GLN A C 1
ATOM 656 O O . GLN A 1 79 ? -15.506 -6.332 35.010 1.00 49.69 79 GLN A O 1
ATOM 661 N N . GLY A 1 80 ? -16.113 -8.470 35.384 1.00 47.06 80 GLY A N 1
ATOM 662 C CA . GLY A 1 80 ? -17.543 -8.290 35.594 1.00 47.06 80 GLY A CA 1
ATOM 663 C C . GLY A 1 80 ? -18.032 -9.429 36.463 1.00 47.06 80 GLY A C 1
ATOM 664 O O . GLY A 1 80 ? -17.606 -10.571 36.176 1.00 47.06 80 GLY A O 1
#